Protein AF-A0A2P4S9R2-F1 (afdb_monomer_lite)

pLDDT: mean 80.21, std 17.98, range [35.91, 96.75]

Organism: Bambusicola thoracicus (NCBI:txid9083)

Sequence (98 aa):
MQPAMAAIYDYYEPGQRCTVFYNAPQRSSTIATLCSPKICECAQGECPHAQRKTQEVTADDRHDFACYSPRVDYGEIPNHCTSNLLTPNWLHPEPQLP

Foldseek 3Di:
DAWDKDKDADPVGRVPMDMFTDDPPVDDSHFDWDDDPPDIDGPPDDDDDDDDPPDDQDPVNVVCVDPPPPHDPDDDDDPVNCPPDDDDPPPDDDPDDD

Structure (mmCIF, N/CA/C/O backbone):
data_AF-A0A2P4S9R2-F1
#
_entry.id   AF-A0A2P4S9R2-F1
#
loop_
_atom_site.group_PDB
_atom_site.id
_atom_site.type_symbol
_atom_site.label_atom_id
_atom_site.label_alt_id
_atom_site.label_comp_id
_atom_site.label_asym_id
_atom_site.label_entity_id
_atom_site.label_seq_id
_atom_site.pdbx_PDB_ins_code
_atom_site.Cartn_x
_atom_site.Cartn_y
_atom_site.Cartn_z
_atom_site.occupancy
_atom_site.B_iso_or_equiv
_atom_site.auth_seq_id
_atom_site.auth_comp_id
_atom_site.auth_asym_id
_atom_site.auth_atom_id
_atom_site.pdbx_PDB_model_num
ATOM 1 N N . MET A 1 1 ? 7.745 -0.601 9.842 1.00 75.62 1 MET A N 1
ATOM 2 C CA . MET A 1 1 ? 6.848 -0.424 11.004 1.00 75.62 1 MET A CA 1
ATOM 3 C C . MET A 1 1 ? 5.435 -0.214 10.503 1.00 75.62 1 MET A C 1
ATOM 5 O O . MET A 1 1 ? 5.211 0.744 9.769 1.00 75.62 1 MET A O 1
ATOM 9 N N . GLN A 1 2 ? 4.534 -1.137 10.832 1.00 88.06 2 GLN A N 1
ATOM 10 C CA . GLN A 1 2 ? 3.108 -1.042 10.509 1.00 88.06 2 GLN A CA 1
ATOM 11 C C . GLN A 1 2 ? 2.356 -0.348 11.661 1.00 88.06 2 GLN A C 1
ATOM 13 O O . GLN A 1 2 ? 2.830 -0.429 12.797 1.00 88.06 2 GLN A O 1
ATOM 18 N N . PRO A 1 3 ? 1.237 0.353 11.395 1.00 92.44 3 PRO A N 1
ATOM 19 C CA . PRO A 1 3 ? 0.419 0.959 12.445 1.00 92.44 3 PRO A CA 1
ATOM 20 C C . PRO A 1 3 ? -0.119 -0.084 13.432 1.00 92.44 3 PRO A C 1
ATOM 22 O O . PRO A 1 3 ? -0.466 -1.198 13.041 1.00 92.44 3 PRO A O 1
ATOM 25 N N . ALA A 1 4 ? -0.220 0.297 14.702 1.00 94.00 4 ALA A N 1
ATOM 26 C CA . ALA A 1 4 ? -0.875 -0.492 15.736 1.00 94.00 4 ALA A CA 1
ATOM 27 C C . ALA A 1 4 ? -2.352 -0.104 15.851 1.00 94.00 4 ALA A C 1
ATOM 29 O O . ALA A 1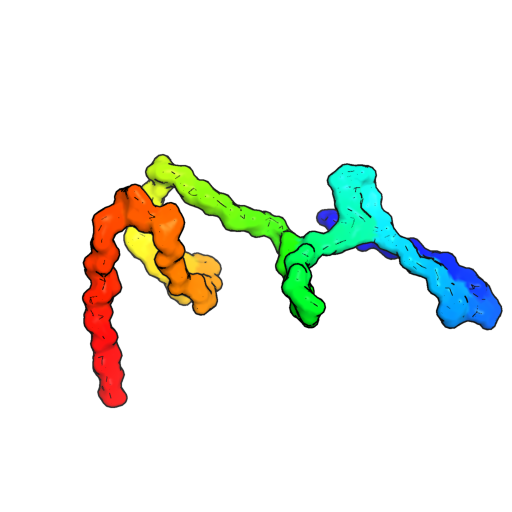 4 ? -2.760 0.979 15.434 1.00 94.00 4 ALA A O 1
ATOM 30 N N . MET A 1 5 ? -3.148 -0.992 16.439 1.00 94.94 5 MET A N 1
ATOM 31 C CA . MET A 1 5 ? -4.584 -0.818 16.624 1.00 94.94 5 MET A CA 1
ATOM 32 C C . MET A 1 5 ? -4.911 -0.741 18.114 1.00 94.94 5 MET A C 1
ATOM 34 O O . MET A 1 5 ? -4.440 -1.564 18.895 1.00 94.94 5 MET A O 1
ATOM 38 N N . ALA A 1 6 ? -5.758 0.211 18.494 1.00 95.75 6 ALA A N 1
ATOM 39 C CA . ALA A 1 6 ? -6.396 0.268 19.802 1.00 95.75 6 ALA A CA 1
ATOM 40 C C . ALA A 1 6 ? -7.916 0.286 19.623 1.00 95.75 6 ALA A C 1
ATOM 42 O O . ALA A 1 6 ? -8.430 0.946 18.719 1.00 95.75 6 ALA A O 1
ATOM 43 N N . ALA A 1 7 ? -8.636 -0.430 20.482 1.00 96.56 7 ALA A N 1
ATOM 44 C CA . ALA A 1 7 ? -10.091 -0.486 20.448 1.00 96.56 7 ALA A CA 1
ATOM 45 C C . ALA A 1 7 ? -10.675 -0.263 21.845 1.00 96.56 7 ALA A C 1
ATOM 47 O O . ALA A 1 7 ? -10.187 -0.828 22.822 1.00 96.56 7 ALA A O 1
ATOM 48 N N . ILE A 1 8 ? -11.733 0.541 21.914 1.00 96.56 8 ILE A N 1
ATOM 49 C CA . ILE A 1 8 ? -12.561 0.741 23.105 1.00 96.56 8 ILE A CA 1
ATOM 50 C C . ILE A 1 8 ? -13.948 0.199 22.774 1.00 96.56 8 ILE A C 1
ATOM 52 O O . ILE A 1 8 ? -14.482 0.482 21.701 1.00 96.56 8 ILE A O 1
ATOM 56 N N . TYR A 1 9 ? -14.517 -0.590 23.675 1.00 96.75 9 TYR A N 1
ATOM 57 C CA . TYR A 1 9 ? -15.830 -1.202 23.508 1.00 96.75 9 TYR A CA 1
ATOM 58 C C . TYR A 1 9 ? -16.588 -1.200 24.831 1.00 96.75 9 TYR A C 1
ATOM 60 O O . TYR A 1 9 ? -15.974 -1.223 25.900 1.00 96.75 9 TYR A O 1
ATOM 68 N N . ASP A 1 10 ? -17.915 -1.172 24.747 1.00 95.62 10 ASP A N 1
ATOM 69 C CA . ASP A 1 10 ? -18.762 -1.427 25.907 1.00 95.62 10 ASP A CA 1
ATOM 70 C C . ASP A 1 10 ? -18.677 -2.917 26.270 1.00 95.62 10 ASP A C 1
ATOM 72 O O . ASP A 1 10 ? -18.765 -3.790 25.404 1.00 95.62 10 ASP A O 1
ATOM 76 N N . TYR A 1 11 ? -18.482 -3.214 27.553 1.00 95.06 11 TYR A N 1
ATOM 77 C CA . TYR A 1 11 ? -18.409 -4.583 28.053 1.00 95.06 11 TYR A CA 1
ATOM 78 C C . TYR A 1 11 ? -19.718 -5.359 27.837 1.00 95.06 11 TYR A C 1
ATOM 80 O O . TYR A 1 11 ? -19.677 -6.545 27.510 1.00 95.06 11 TYR A O 1
ATOM 88 N N . TYR A 1 12 ? -20.869 -4.700 27.998 1.00 96.50 12 TYR A N 1
ATOM 89 C CA . TYR A 1 12 ? -22.189 -5.318 27.857 1.00 96.50 12 TYR A CA 1
ATOM 90 C C . TYR A 1 12 ? -22.714 -5.253 26.418 1.00 96.50 12 TYR A C 1
ATOM 92 O O . TYR A 1 12 ? -23.461 -6.137 25.998 1.00 96.50 12 TYR A O 1
ATOM 100 N N . GLU A 1 13 ? -22.277 -4.259 25.642 1.00 96.06 13 GLU A N 1
ATOM 101 C CA . GLU A 1 13 ? -22.602 -4.105 24.219 1.00 96.06 13 GLU A CA 1
ATOM 102 C C . GLU A 1 13 ? -21.333 -4.096 23.337 1.00 96.06 13 GLU A C 1
ATOM 104 O O . GLU A 1 13 ? -21.039 -3.102 22.676 1.00 96.06 13 GLU A O 1
ATOM 109 N N . PRO A 1 14 ? -20.580 -5.207 23.220 1.00 90.81 14 PRO A N 1
ATOM 110 C CA . PRO A 1 14 ? -19.294 -5.246 22.500 1.00 90.81 14 PRO A CA 1
ATOM 111 C C . PRO A 1 14 ? -19.402 -5.021 20.976 1.00 90.81 14 PRO A C 1
ATOM 113 O O . PRO A 1 14 ? -18.388 -4.935 20.265 1.00 90.81 14 PRO A O 1
ATOM 116 N N . GLY A 1 15 ? -20.628 -4.968 20.445 1.00 93.50 15 GLY A N 1
ATOM 117 C CA . GLY A 1 15 ? -20.913 -4.501 19.089 1.00 93.50 15 GLY A CA 1
ATOM 118 C C . GLY A 1 15 ? -20.695 -2.993 18.938 1.00 93.50 15 GLY A C 1
ATOM 119 O O . GLY A 1 15 ? -20.211 -2.551 17.897 1.00 93.50 15 GLY A O 1
ATOM 120 N N . GLN A 1 16 ? -20.960 -2.218 19.993 1.00 94.12 16 GLN A N 1
ATOM 121 C CA . GLN A 1 16 ? -20.586 -0.814 20.077 1.00 94.12 16 GLN A CA 1
ATOM 122 C C . GLN A 1 16 ? -19.096 -0.719 20.410 1.00 94.12 16 GLN A C 1
ATOM 124 O O . GLN A 1 16 ? -18.665 -0.850 21.557 1.00 94.12 16 GLN A O 1
ATOM 129 N N . ARG A 1 17 ? -18.283 -0.520 19.373 1.00 94.88 17 ARG A N 1
ATOM 130 C CA . ARG A 1 17 ? -16.839 -0.339 19.513 1.00 94.88 17 ARG A CA 1
ATOM 131 C C . ARG A 1 17 ? -16.343 0.812 18.661 1.00 94.88 17 ARG A C 1
ATOM 133 O O . ARG A 1 17 ? -16.825 1.035 17.554 1.00 94.88 17 ARG A O 1
ATOM 140 N N . CYS A 1 18 ? -15.320 1.485 19.159 1.00 96.12 18 CYS A N 1
ATOM 141 C CA . CYS A 1 18 ? -14.519 2.429 18.401 1.00 96.12 18 CYS A CA 1
ATOM 142 C C . CYS A 1 18 ? -13.104 1.865 18.270 1.00 96.12 18 CYS A C 1
ATOM 144 O O . CYS A 1 18 ? -12.549 1.324 19.227 1.00 96.12 18 CYS A O 1
ATOM 146 N N . THR A 1 19 ? -12.518 1.947 17.080 1.00 95.38 19 THR A N 1
ATOM 147 C CA . THR A 1 19 ? -11.172 1.440 16.801 1.00 95.38 19 THR A CA 1
ATOM 148 C C . THR A 1 19 ? -10.359 2.526 16.126 1.00 95.38 19 THR A C 1
ATOM 150 O O . THR A 1 19 ? -10.828 3.166 15.188 1.00 95.38 19 THR A O 1
ATOM 153 N N . VAL A 1 20 ? -9.137 2.726 16.606 1.00 94.69 20 VAL A N 1
ATOM 154 C CA . VAL A 1 20 ? -8.196 3.710 16.075 1.00 94.69 20 VAL A CA 1
ATOM 155 C C . VAL A 1 20 ? -6.876 3.035 15.738 1.00 94.69 20 VAL A C 1
ATOM 157 O O . VAL A 1 20 ? -6.398 2.165 16.468 1.00 94.69 20 VAL A O 1
ATOM 160 N N . PHE A 1 21 ? -6.278 3.461 14.629 1.00 94.62 21 PHE A N 1
ATOM 161 C CA . PHE A 1 21 ? -4.922 3.076 14.260 1.00 94.62 21 PHE A CA 1
ATOM 162 C C . PHE A 1 21 ? -3.958 4.205 14.614 1.00 94.62 21 PHE A C 1
ATOM 164 O O . PHE A 1 21 ? -4.247 5.376 14.363 1.00 94.62 21 PHE A O 1
ATOM 171 N N . TYR A 1 22 ? -2.816 3.866 15.201 1.00 92.69 22 TYR A N 1
ATOM 172 C CA . TYR A 1 22 ? -1.787 4.826 15.591 1.00 92.69 22 TYR A CA 1
ATOM 173 C C . TYR A 1 22 ? -0.396 4.329 15.197 1.00 92.69 22 TYR A C 1
ATOM 175 O O . TYR A 1 22 ? -0.157 3.135 15.016 1.00 92.69 22 TYR A O 1
ATOM 183 N N . ASN A 1 23 ? 0.535 5.262 15.025 1.00 92.88 23 ASN A N 1
ATOM 184 C CA . ASN A 1 23 ? 1.903 4.976 14.604 1.00 92.88 23 ASN A CA 1
ATOM 185 C C . ASN A 1 23 ? 2.879 5.921 15.322 1.00 92.88 23 ASN A C 1
ATOM 187 O O . ASN A 1 23 ? 2.464 6.780 16.100 1.00 92.88 23 ASN A O 1
ATOM 191 N N . ALA A 1 24 ? 4.180 5.764 15.078 1.00 92.00 24 ALA A N 1
ATOM 192 C CA . ALA A 1 24 ? 5.191 6.694 15.574 1.00 92.00 24 ALA A CA 1
ATOM 193 C C . ALA A 1 24 ? 4.914 8.136 15.080 1.00 92.00 24 ALA A C 1
ATOM 195 O O . ALA A 1 24 ? 4.414 8.288 13.967 1.00 92.00 24 ALA A O 1
ATOM 196 N N . PRO A 1 25 ? 5.296 9.195 15.826 1.00 85.38 25 PRO A N 1
ATOM 197 C CA . PRO A 1 25 ? 4.861 10.578 15.562 1.00 85.38 25 PRO A CA 1
ATOM 198 C C . PRO A 1 25 ? 5.142 11.131 14.154 1.00 85.38 25 PRO A C 1
ATOM 200 O O . PRO A 1 25 ? 4.450 12.034 13.704 1.00 85.38 25 PRO A O 1
ATOM 203 N N . GLN A 1 26 ? 6.153 10.606 13.455 1.00 85.94 26 GLN A N 1
ATOM 204 C CA . GLN A 1 26 ? 6.519 11.020 12.091 1.00 85.94 26 GLN A CA 1
ATOM 205 C C . GLN A 1 26 ? 5.982 10.083 10.994 1.00 85.94 26 GLN A C 1
ATOM 207 O O . GLN A 1 26 ? 6.414 10.159 9.846 1.00 85.94 26 GLN A O 1
ATOM 212 N N . ARG A 1 27 ? 5.093 9.145 11.329 1.00 82.75 27 ARG A N 1
ATOM 213 C CA . ARG A 1 27 ? 4.534 8.167 10.389 1.00 82.75 27 ARG A CA 1
ATOM 214 C C . ARG A 1 27 ? 3.017 8.279 10.347 1.00 82.75 27 ARG A C 1
ATOM 216 O O . ARG A 1 27 ? 2.376 8.614 11.338 1.00 82.75 27 ARG A O 1
ATOM 223 N N . SER A 1 28 ? 2.444 7.959 9.193 1.00 85.62 28 SER A N 1
ATOM 224 C CA . SER A 1 28 ? 0.997 7.901 9.020 1.00 85.62 28 SER A CA 1
ATOM 225 C C . SER A 1 28 ? 0.371 6.833 9.921 1.00 85.62 28 SER A C 1
ATOM 227 O O . SER A 1 28 ? 0.935 5.754 10.134 1.00 85.62 28 SER A O 1
ATOM 229 N N . SER A 1 29 ? -0.827 7.121 10.427 1.00 86.75 29 SER A N 1
ATOM 230 C CA . SER A 1 29 ? -1.670 6.162 11.155 1.00 86.75 29 SER A CA 1
ATOM 231 C C . SER A 1 29 ? -2.261 5.076 10.251 1.00 86.75 29 SER A C 1
ATOM 233 O O . SER A 1 29 ? -2.769 4.076 10.745 1.00 86.75 29 SER A O 1
ATOM 235 N N . THR A 1 30 ? -2.169 5.246 8.933 1.00 87.00 30 THR A N 1
ATOM 236 C CA . THR A 1 30 ? -2.636 4.312 7.904 1.00 87.00 30 THR A CA 1
ATOM 237 C C . THR A 1 30 ? -1.482 3.841 7.012 1.00 87.00 30 THR A C 1
ATOM 239 O O . THR A 1 30 ? -0.407 4.447 6.985 1.00 87.00 30 THR A O 1
ATOM 242 N N . ILE A 1 31 ? -1.688 2.728 6.300 1.00 88.06 31 ILE A N 1
ATOM 243 C CA . ILE A 1 31 ? -0.725 2.169 5.334 1.00 88.06 31 ILE A CA 1
ATOM 244 C C . ILE A 1 31 ? -0.771 2.980 4.029 1.00 88.06 31 ILE A C 1
ATOM 246 O O . ILE A 1 31 ? -1.834 3.458 3.627 1.00 88.06 31 ILE A O 1
ATOM 250 N N . ALA A 1 32 ? 0.375 3.122 3.359 1.00 87.69 32 ALA A N 1
ATOM 251 C CA . ALA A 1 32 ? 0.458 3.788 2.064 1.00 87.69 32 ALA A CA 1
ATOM 252 C C . ALA A 1 32 ? -0.378 3.040 1.012 1.00 87.69 32 ALA A C 1
ATOM 254 O O . ALA A 1 32 ? -0.198 1.840 0.800 1.00 87.69 32 ALA A O 1
ATOM 255 N N . THR A 1 33 ? -1.298 3.755 0.365 1.00 91.12 33 THR A N 1
ATOM 256 C CA . THR A 1 33 ? -2.261 3.189 -0.588 1.00 91.12 33 THR A CA 1
ATOM 257 C C . THR A 1 33 ? -2.451 4.157 -1.753 1.00 91.12 33 THR A C 1
ATOM 259 O O . THR A 1 33 ? -2.582 5.361 -1.533 1.00 91.12 33 THR A O 1
ATOM 262 N N . LEU A 1 34 ? -2.491 3.639 -2.979 1.00 92.12 34 LEU A N 1
ATOM 263 C CA . LEU A 1 34 ? -2.893 4.377 -4.175 1.00 92.12 34 LEU A CA 1
ATOM 264 C C . LEU A 1 34 ? -4.341 4.025 -4.491 1.00 92.12 34 LEU A C 1
ATOM 266 O O . LEU A 1 34 ? -4.654 2.856 -4.674 1.00 92.12 34 LEU A O 1
ATOM 270 N N . CYS A 1 35 ? -5.227 5.016 -4.557 1.00 93.44 35 CYS A N 1
ATOM 271 C CA . CYS A 1 35 ? -6.638 4.780 -4.849 1.00 93.44 35 CYS A CA 1
ATOM 272 C C . CYS A 1 35 ? -7.058 5.488 -6.136 1.00 93.44 35 CYS A C 1
ATOM 274 O O . CYS A 1 35 ? -6.990 6.710 -6.250 1.00 93.44 35 CYS A O 1
ATOM 276 N N . SER A 1 36 ? -7.547 4.694 -7.080 1.00 92.12 36 SER A N 1
ATOM 277 C CA . SER A 1 36 ? -8.426 5.120 -8.164 1.00 92.12 36 SER A CA 1
ATOM 278 C C . SER A 1 36 ? -9.887 5.027 -7.688 1.00 92.12 36 SER A C 1
ATOM 280 O O . SER A 1 36 ? -10.150 4.380 -6.675 1.00 92.12 36 SER A O 1
ATOM 282 N N . PRO A 1 37 ? -10.877 5.620 -8.383 1.00 91.38 37 PRO A N 1
ATOM 283 C CA . PRO A 1 37 ? -12.233 5.836 -7.853 1.00 91.38 37 PRO A CA 1
ATOM 284 C C . PRO A 1 37 ? -12.943 4.624 -7.225 1.00 91.38 37 PRO A C 1
ATOM 286 O O . PRO A 1 37 ? -13.851 4.803 -6.419 1.00 91.38 37 PRO A O 1
ATOM 289 N N . LYS A 1 38 ? -12.573 3.396 -7.610 1.00 92.56 38 LYS A N 1
ATOM 290 C CA . LYS A 1 38 ? -13.143 2.148 -7.076 1.00 92.56 38 LYS A CA 1
ATOM 291 C C . LYS A 1 38 ? -12.105 1.087 -6.701 1.00 92.56 38 LYS A C 1
ATOM 293 O O . LYS A 1 38 ? -12.492 0.008 -6.266 1.00 92.56 38 LYS A O 1
ATOM 298 N N . ILE A 1 39 ? -10.817 1.350 -6.916 1.00 94.44 39 ILE A N 1
ATOM 299 C CA . ILE A 1 39 ? -9.750 0.354 -6.763 1.00 94.44 39 ILE A CA 1
ATOM 300 C C . ILE A 1 39 ? -8.630 0.998 -5.966 1.00 94.44 39 ILE A C 1
ATOM 302 O O . ILE A 1 39 ? -8.159 2.072 -6.333 1.00 94.44 39 ILE A O 1
ATOM 306 N N . CYS A 1 40 ? -8.217 0.336 -4.892 1.00 93.50 40 CYS A N 1
ATOM 307 C CA . CYS A 1 40 ? -7.080 0.747 -4.089 1.00 93.50 40 CYS A CA 1
ATOM 308 C C . CYS A 1 40 ? -6.002 -0.335 -4.136 1.00 93.50 40 CYS A C 1
ATOM 310 O O . CYS A 1 40 ? -6.297 -1.517 -3.972 1.00 93.50 40 CYS A O 1
ATOM 312 N N . GLU A 1 41 ? -4.760 0.089 -4.327 1.00 93.44 41 GLU A N 1
ATOM 313 C CA . GLU A 1 41 ? -3.577 -0.758 -4.410 1.00 93.44 41 GLU A CA 1
ATOM 314 C C . GLU A 1 41 ? -2.586 -0.388 -3.307 1.00 93.44 41 GLU A C 1
ATOM 316 O O . GLU A 1 41 ? -2.451 0.775 -2.913 1.00 93.44 41 GLU A O 1
ATOM 321 N N . CYS A 1 42 ? -1.891 -1.395 -2.784 1.00 91.12 42 CYS A N 1
ATOM 322 C CA . CYS A 1 42 ? -0.891 -1.199 -1.745 1.00 91.12 42 CYS A CA 1
ATOM 323 C C . CYS A 1 42 ? 0.320 -0.452 -2.316 1.00 91.12 42 CYS A C 1
ATOM 325 O O . CYS A 1 42 ? 0.899 -0.877 -3.310 1.00 91.12 42 CYS A O 1
ATOM 327 N N . ALA A 1 43 ? 0.736 0.622 -1.647 1.00 92.50 43 ALA A N 1
ATOM 328 C CA . ALA A 1 43 ? 1.913 1.413 -2.011 1.00 92.50 43 ALA A CA 1
ATOM 329 C C . ALA A 1 43 ? 3.038 1.276 -0.974 1.00 92.50 43 ALA A C 1
ATOM 331 O O . ALA A 1 43 ? 3.867 2.170 -0.804 1.00 92.50 43 ALA A O 1
ATOM 332 N N . GLN A 1 44 ? 3.037 0.175 -0.223 1.00 90.25 44 GLN A N 1
ATOM 333 C CA . GLN A 1 44 ? 4.045 -0.096 0.789 1.00 90.25 44 GLN A CA 1
ATOM 334 C C . GLN A 1 44 ? 5.287 -0.707 0.137 1.00 90.25 44 GLN A C 1
ATOM 336 O O . GLN A 1 44 ? 5.224 -1.795 -0.426 1.00 90.25 44 GLN A O 1
ATOM 341 N N . GLY A 1 45 ? 6.430 -0.046 0.275 1.00 87.56 45 GLY A N 1
ATOM 342 C CA . GLY A 1 45 ? 7.696 -0.525 -0.270 1.00 87.56 45 GLY A CA 1
ATOM 343 C C . GLY A 1 45 ? 8.615 0.629 -0.630 1.00 87.56 45 GLY A C 1
ATOM 344 O O . GLY A 1 45 ? 8.285 1.793 -0.395 1.00 87.56 45 GLY A O 1
ATOM 345 N N . GLU A 1 46 ? 9.777 0.299 -1.178 1.00 87.56 46 GLU A N 1
ATOM 346 C CA . GLU A 1 46 ? 10.661 1.301 -1.766 1.00 87.56 46 GLU A CA 1
ATOM 347 C C . GLU A 1 46 ? 10.207 1.628 -3.189 1.00 87.56 46 GLU A C 1
ATOM 349 O O . GLU A 1 46 ? 9.803 0.747 -3.949 1.00 87.56 46 GLU A O 1
ATOM 354 N N . CYS A 1 47 ? 10.272 2.909 -3.551 1.00 87.62 47 CYS A N 1
ATOM 355 C CA . CYS A 1 47 ? 10.032 3.332 -4.924 1.00 87.62 47 CYS A CA 1
ATOM 356 C C . CYS A 1 47 ? 11.232 2.957 -5.807 1.00 87.62 47 CYS A C 1
ATOM 358 O O . CYS A 1 47 ? 12.373 3.004 -5.338 1.00 87.62 47 CYS A O 1
ATOM 360 N N . PRO A 1 48 ? 11.013 2.664 -7.099 1.00 82.81 48 PRO A N 1
ATOM 361 C CA . PRO A 1 48 ? 12.108 2.432 -8.027 1.00 82.81 48 PRO A CA 1
ATOM 362 C C . PRO A 1 48 ? 13.029 3.656 -8.090 1.00 82.81 48 PRO A C 1
ATOM 364 O O . PRO A 1 48 ? 12.584 4.800 -8.219 1.00 82.81 48 PRO A O 1
ATOM 367 N N . HIS A 1 49 ? 14.334 3.411 -8.014 1.00 78.44 49 HIS A N 1
ATOM 368 C CA . HIS A 1 49 ? 15.342 4.451 -8.159 1.00 78.44 49 HIS A CA 1
ATOM 369 C C . HIS A 1 49 ? 15.692 4.655 -9.632 1.00 78.44 49 HIS A C 1
ATOM 371 O O . HIS A 1 49 ? 15.966 3.701 -10.359 1.00 78.44 49 HIS A O 1
ATOM 377 N N . ALA A 1 50 ? 15.746 5.916 -10.068 1.00 75.25 50 ALA A N 1
ATOM 378 C CA . ALA A 1 50 ? 16.305 6.246 -11.372 1.00 75.25 50 ALA A CA 1
ATOM 379 C C . ALA A 1 50 ? 17.783 5.832 -11.405 1.00 75.25 50 ALA A C 1
ATOM 381 O O . ALA A 1 50 ? 18.575 6.281 -10.567 1.00 75.25 50 ALA A O 1
ATOM 382 N N . GLN A 1 51 ? 18.161 4.993 -12.373 1.00 70.94 51 GLN A N 1
ATOM 383 C CA . GLN A 1 51 ? 19.563 4.641 -12.558 1.00 70.94 51 GLN A CA 1
ATOM 384 C C . GLN A 1 51 ? 20.376 5.901 -12.851 1.00 70.94 51 GLN A C 1
ATOM 386 O O . GLN A 1 51 ? 20.045 6.711 -13.722 1.00 70.94 51 GLN A O 1
ATOM 391 N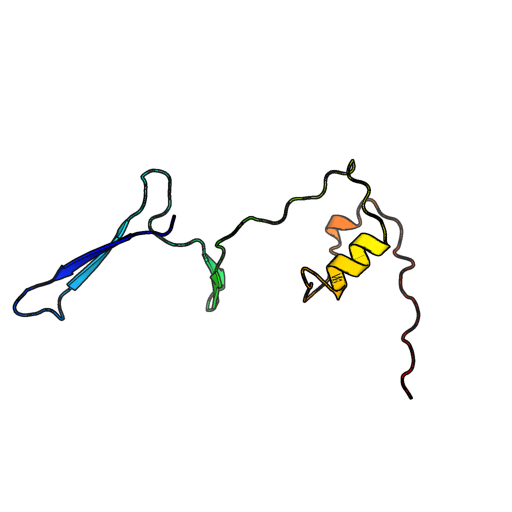 N . ARG A 1 52 ? 21.464 6.076 -12.099 1.00 67.12 52 ARG A N 1
ATOM 392 C CA . ARG A 1 52 ? 22.435 7.128 -12.383 1.00 67.12 52 ARG A CA 1
ATOM 393 C C . ARG A 1 52 ? 23.189 6.729 -13.647 1.00 67.12 52 ARG A C 1
ATOM 395 O O . ARG A 1 52 ? 23.645 5.597 -13.746 1.00 67.12 52 ARG A O 1
ATOM 402 N N . LYS A 1 53 ? 23.381 7.675 -14.574 1.00 61.12 53 LYS A N 1
ATOM 403 C CA . LYS A 1 53 ? 24.095 7.463 -15.854 1.00 61.12 53 LYS A CA 1
ATOM 404 C C . LYS A 1 53 ? 25.499 6.851 -15.709 1.00 61.12 53 LYS A C 1
ATOM 406 O O . LYS A 1 53 ? 26.058 6.393 -16.692 1.00 61.12 53 LYS A O 1
ATOM 411 N N . THR A 1 54 ? 26.072 6.887 -14.510 1.00 59.94 54 THR A N 1
ATOM 412 C CA . THR A 1 54 ? 27.403 6.369 -14.181 1.00 59.94 54 THR A CA 1
ATOM 413 C C . THR A 1 54 ? 27.452 4.857 -13.961 1.00 59.94 54 THR A C 1
ATOM 415 O O . THR A 1 54 ? 28.544 4.313 -13.850 1.00 59.94 54 THR A O 1
ATOM 418 N N . GLN A 1 55 ? 26.306 4.184 -13.838 1.00 70.38 55 GLN A N 1
ATOM 419 C CA . GLN A 1 55 ? 26.261 2.737 -13.664 1.00 70.38 55 GLN A CA 1
ATOM 420 C C . GLN A 1 55 ? 26.149 2.086 -15.043 1.00 70.38 55 GLN A C 1
ATOM 422 O O . GLN A 1 55 ? 25.119 2.207 -15.707 1.00 70.38 55 GLN A O 1
ATOM 427 N N . GLU A 1 56 ? 27.227 1.448 -15.498 1.00 76.19 56 GLU A N 1
ATOM 428 C CA . GLU A 1 56 ? 27.182 0.659 -16.726 1.00 76.19 56 GLU A CA 1
ATOM 429 C C . GLU A 1 56 ? 26.318 -0.578 -16.487 1.00 76.19 56 GLU A C 1
ATOM 431 O O . GLU A 1 56 ? 26.600 -1.393 -15.613 1.00 76.19 56 GLU A O 1
ATOM 436 N N . VAL A 1 57 ? 25.231 -0.673 -17.248 1.00 83.75 57 VAL A N 1
ATOM 437 C CA . VAL A 1 57 ? 24.320 -1.817 -17.261 1.00 83.75 57 VAL A CA 1
ATOM 438 C C . VAL A 1 57 ? 24.259 -2.308 -18.692 1.00 83.75 57 VAL A C 1
ATOM 440 O O . VAL A 1 57 ? 23.840 -1.561 -19.590 1.00 83.75 57 VAL A O 1
ATOM 443 N N . THR A 1 58 ? 24.705 -3.541 -18.898 1.00 88.62 58 THR A N 1
ATOM 444 C CA . THR A 1 58 ? 24.820 -4.152 -20.220 1.00 88.62 58 THR A CA 1
ATOM 445 C C . THR A 1 58 ? 23.448 -4.547 -20.769 1.00 88.62 58 THR A C 1
ATOM 447 O O . THR A 1 58 ? 22.430 -4.484 -20.077 1.00 88.62 58 THR A O 1
ATOM 450 N N . ALA A 1 59 ? 23.391 -4.912 -22.052 1.00 88.56 59 ALA A N 1
ATOM 451 C CA . ALA A 1 59 ? 22.160 -5.430 -22.646 1.00 88.56 59 ALA A CA 1
ATOM 452 C C . ALA A 1 59 ? 21.744 -6.771 -22.016 1.00 88.56 59 ALA A C 1
ATOM 454 O O . ALA A 1 59 ? 20.552 -6.997 -21.818 1.00 88.56 59 ALA A O 1
ATOM 455 N N . ASP A 1 60 ? 22.722 -7.605 -21.660 1.00 92.00 60 ASP A N 1
ATOM 456 C CA . ASP A 1 60 ? 22.513 -8.909 -21.028 1.00 92.00 60 ASP A CA 1
ATOM 457 C C . ASP A 1 60 ? 21.927 -8.744 -19.616 1.00 92.00 60 ASP A C 1
ATOM 459 O O . ASP A 1 60 ? 20.885 -9.315 -19.315 1.00 92.00 60 ASP A O 1
ATOM 463 N N . ASP A 1 61 ? 22.469 -7.812 -18.817 1.00 89.19 61 ASP A N 1
ATOM 464 C CA . ASP A 1 61 ? 21.929 -7.486 -17.484 1.00 89.19 61 ASP A CA 1
ATOM 465 C C . ASP A 1 61 ? 20.451 -7.061 -17.542 1.00 89.19 61 ASP A C 1
ATOM 467 O O . ASP A 1 61 ? 19.650 -7.388 -16.664 1.00 89.19 61 ASP A O 1
ATOM 471 N N . ARG A 1 62 ? 20.067 -6.308 -18.584 1.00 88.19 62 ARG A N 1
ATOM 472 C CA . ARG A 1 62 ? 18.674 -5.876 -18.784 1.00 88.19 62 ARG A CA 1
ATOM 473 C C . ARG A 1 62 ? 17.781 -7.033 -19.200 1.00 88.19 62 ARG A C 1
ATOM 475 O O . ARG A 1 62 ? 16.634 -7.077 -18.762 1.00 88.19 62 ARG A O 1
ATOM 482 N N . HIS A 1 63 ? 18.284 -7.923 -20.053 1.00 90.81 63 HIS A N 1
ATOM 483 C CA . HIS A 1 63 ? 17.565 -9.117 -20.479 1.00 90.81 63 HIS A CA 1
ATOM 484 C C . HIS A 1 63 ? 17.311 -10.041 -19.286 1.00 90.81 63 HIS A C 1
ATOM 486 O O . HIS A 1 63 ? 16.174 -10.452 -19.057 1.00 90.81 63 HIS A O 1
ATOM 492 N N . ASP A 1 64 ? 18.332 -10.283 -18.467 1.00 93.00 64 ASP A N 1
ATOM 493 C CA . ASP A 1 64 ? 18.216 -11.156 -17.305 1.00 93.00 64 ASP A CA 1
ATOM 494 C C . ASP A 1 64 ? 17.283 -10.595 -16.233 1.00 93.00 64 ASP A C 1
ATOM 496 O O . ASP A 1 64 ? 16.460 -11.328 -15.674 1.00 93.00 64 ASP A O 1
ATOM 500 N N . PHE A 1 65 ? 17.342 -9.281 -16.003 1.00 90.12 65 PHE A N 1
ATOM 501 C CA . PHE A 1 65 ? 16.387 -8.593 -15.143 1.00 90.12 65 PHE A CA 1
ATOM 502 C C . PHE A 1 65 ? 14.961 -8.702 -15.699 1.00 90.12 65 PHE A C 1
ATOM 504 O O . PHE A 1 65 ? 14.051 -9.082 -14.976 1.00 90.12 65 PHE A O 1
ATOM 511 N N . ALA A 1 66 ? 14.744 -8.415 -16.985 1.00 90.75 66 ALA A N 1
ATOM 512 C CA . A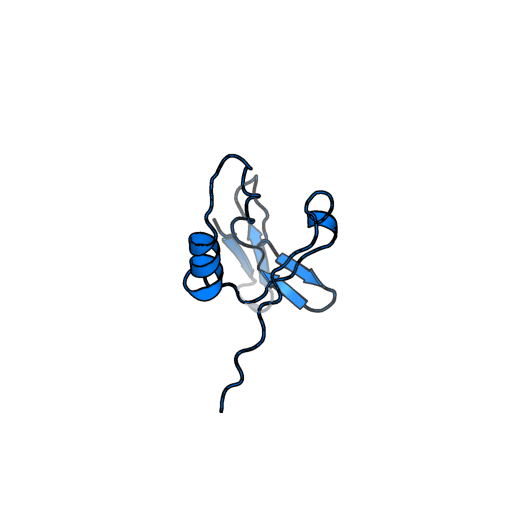LA A 1 66 ? 13.403 -8.432 -17.568 1.00 90.75 66 ALA A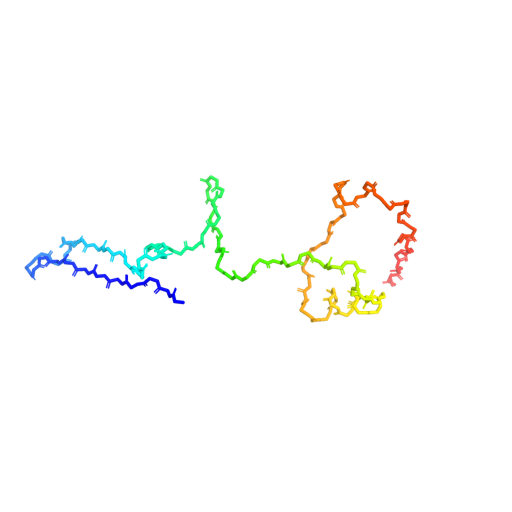 CA 1
ATOM 513 C C . ALA A 1 66 ? 12.777 -9.838 -17.578 1.00 90.75 66 ALA A C 1
ATOM 515 O O . ALA A 1 66 ? 11.600 -9.996 -17.247 1.00 90.75 66 ALA A O 1
ATOM 516 N N . CYS A 1 67 ? 13.556 -10.858 -17.946 1.00 91.75 67 CYS A N 1
ATOM 517 C CA . CYS A 1 67 ? 13.045 -12.197 -18.226 1.00 91.75 67 CYS A CA 1
ATOM 518 C C . CYS A 1 67 ? 13.094 -13.150 -17.028 1.00 91.75 67 CYS A C 1
ATOM 520 O O . CYS A 1 67 ? 12.199 -13.993 -16.905 1.00 91.75 67 CYS A O 1
ATOM 522 N N . TYR A 1 68 ? 14.105 -13.043 -16.160 1.00 92.31 68 TYR A N 1
ATOM 523 C CA . TYR A 1 68 ? 14.380 -14.072 -15.154 1.00 92.31 68 TYR A CA 1
ATOM 524 C C . TYR A 1 68 ? 14.169 -13.590 -13.720 1.00 92.31 68 TYR A C 1
ATOM 526 O O . TYR A 1 68 ? 13.318 -14.149 -13.024 1.00 92.31 68 TYR A O 1
ATOM 534 N N . SER A 1 69 ? 14.923 -12.594 -13.241 1.00 90.12 69 SER A N 1
ATOM 535 C CA . SER A 1 69 ? 14.811 -12.158 -11.843 1.00 90.12 69 SER A CA 1
ATOM 536 C C . SER A 1 69 ? 15.397 -10.765 -11.574 1.00 90.12 69 SER A C 1
ATOM 538 O O . SER A 1 69 ? 16.574 -10.545 -11.858 1.00 90.12 69 SER A O 1
ATOM 540 N N . PRO A 1 70 ? 14.660 -9.880 -10.874 1.00 86.38 70 PRO A N 1
ATOM 541 C CA . PRO A 1 70 ? 13.227 -9.957 -10.573 1.00 86.38 70 PRO A CA 1
ATOM 542 C C . PRO A 1 70 ? 12.393 -9.854 -11.853 1.00 86.38 70 PRO A C 1
ATOM 544 O O . PRO A 1 70 ? 12.621 -8.970 -12.663 1.00 86.38 70 PRO A O 1
ATOM 547 N N . ARG A 1 71 ? 11.409 -10.739 -12.025 1.00 87.69 71 ARG A N 1
ATOM 548 C CA . ARG A 1 71 ? 10.631 -10.810 -13.265 1.00 87.69 71 ARG A CA 1
ATOM 549 C C . ARG A 1 71 ? 9.791 -9.548 -13.472 1.00 87.69 71 ARG A C 1
ATOM 551 O O . ARG A 1 71 ? 9.069 -9.135 -12.568 1.00 87.69 71 ARG A O 1
ATOM 558 N N . VAL A 1 72 ? 9.870 -8.973 -14.669 1.00 90.75 72 VAL A N 1
ATOM 559 C CA . VAL A 1 72 ? 9.072 -7.811 -15.071 1.00 90.75 72 VAL A CA 1
ATOM 560 C C . VAL A 1 72 ? 7.824 -8.289 -15.810 1.00 90.75 72 VAL A C 1
ATOM 562 O O . VAL A 1 72 ? 7.924 -9.043 -16.775 1.00 90.75 72 VAL A O 1
ATOM 565 N N . ASP A 1 73 ? 6.648 -7.841 -15.374 1.00 92.25 73 ASP A N 1
ATOM 566 C CA . ASP A 1 73 ? 5.375 -8.253 -15.982 1.00 92.25 73 ASP A CA 1
ATOM 567 C C . ASP A 1 73 ? 4.977 -7.398 -17.198 1.00 92.25 73 ASP A C 1
ATOM 569 O O . ASP A 1 73 ? 4.315 -7.890 -18.110 1.00 92.25 73 ASP A O 1
ATOM 573 N N . TYR A 1 74 ? 5.373 -6.121 -17.230 1.00 88.31 74 TYR A N 1
ATOM 574 C CA . TYR A 1 74 ? 5.013 -5.172 -18.289 1.00 88.31 74 TYR A CA 1
ATOM 575 C C . TYR A 1 74 ? 6.161 -4.207 -18.616 1.00 88.31 74 TYR A C 1
ATOM 577 O O . TYR A 1 74 ? 6.946 -3.833 -17.744 1.00 88.31 74 TYR A O 1
ATOM 585 N N . GLY A 1 75 ? 6.247 -3.770 -19.877 1.00 87.50 75 GLY A N 1
ATOM 586 C CA . GLY A 1 75 ? 7.277 -2.848 -20.356 1.00 87.50 75 GLY A CA 1
ATOM 587 C C . GLY A 1 75 ? 6.739 -1.910 -21.432 1.00 87.50 75 GLY A C 1
ATOM 588 O O . GLY A 1 75 ? 6.204 -2.353 -22.441 1.00 87.50 75 GLY A O 1
ATOM 589 N N . GLU A 1 76 ? 6.901 -0.608 -21.211 1.00 84.00 76 GLU A N 1
ATOM 590 C CA . GLU A 1 76 ? 6.430 0.467 -22.089 1.00 84.00 76 GLU A CA 1
ATOM 591 C C . GLU A 1 76 ? 7.591 1.447 -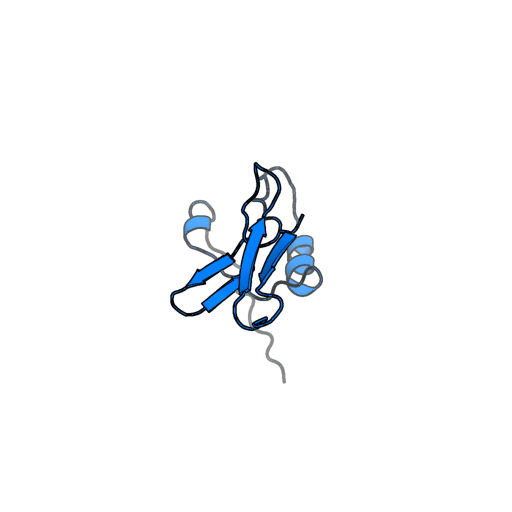22.322 1.00 84.00 76 GLU A C 1
ATOM 593 O O . GLU A 1 76 ? 8.407 1.665 -21.422 1.00 84.00 76 GLU A O 1
ATOM 598 N N . ILE A 1 77 ? 7.672 2.069 -23.504 1.00 82.19 77 ILE A N 1
ATOM 599 C CA . ILE A 1 77 ? 8.643 3.141 -23.789 1.00 82.19 77 ILE A CA 1
ATOM 600 C C . ILE A 1 77 ? 7.892 4.477 -23.748 1.00 82.19 77 ILE A C 1
ATOM 602 O O . ILE A 1 77 ? 7.313 4.884 -24.757 1.00 82.19 77 ILE A O 1
ATOM 606 N N . PRO A 1 78 ? 7.864 5.182 -22.602 1.00 76.06 78 PRO A N 1
ATOM 607 C CA . PRO A 1 78 ? 7.143 6.438 -22.519 1.00 76.06 78 PRO A CA 1
ATOM 608 C C . PRO A 1 78 ? 7.869 7.534 -23.302 1.00 76.06 78 PRO A C 1
ATOM 610 O O . PRO A 1 78 ? 9.087 7.699 -23.213 1.00 76.06 78 PRO A O 1
ATOM 613 N N . ASN A 1 79 ? 7.094 8.363 -24.002 1.00 73.06 79 ASN A N 1
ATOM 614 C CA . ASN A 1 79 ? 7.596 9.479 -24.815 1.00 73.06 79 ASN A CA 1
ATOM 615 C C . ASN A 1 79 ? 8.413 10.511 -24.010 1.00 73.06 79 ASN A C 1
ATOM 617 O O . ASN A 1 79 ? 9.219 11.250 -24.567 1.00 73.06 79 ASN A O 1
ATOM 621 N N . HIS A 1 80 ? 8.241 10.571 -22.685 1.00 66.75 80 HIS A N 1
ATOM 622 C CA . HIS A 1 80 ? 9.050 11.452 -21.842 1.00 66.75 80 HIS A CA 1
ATOM 623 C C . HIS A 1 80 ? 10.500 10.947 -21.672 1.00 66.75 80 HIS A C 1
ATOM 625 O O . HIS A 1 80 ? 11.401 11.741 -21.401 1.00 66.75 80 HIS A O 1
ATOM 631 N N . CYS A 1 81 ? 10.758 9.653 -21.894 1.00 59.12 81 CYS A N 1
ATOM 632 C CA . CYS A 1 81 ? 12.101 9.068 -21.873 1.00 59.12 81 CYS A CA 1
ATOM 633 C C . CYS A 1 81 ? 12.838 9.196 -23.218 1.00 59.12 81 CYS A C 1
ATOM 635 O O . CYS A 1 81 ? 14.062 9.073 -23.252 1.00 59.12 81 CYS A O 1
ATOM 637 N N . THR A 1 82 ? 12.131 9.474 -24.320 1.00 53.59 82 THR A N 1
ATOM 638 C CA . THR A 1 82 ? 12.704 9.498 -25.678 1.00 53.59 82 THR A CA 1
ATOM 639 C C . THR A 1 82 ? 13.287 10.847 -26.091 1.00 53.59 82 THR A C 1
ATOM 641 O O . THR A 1 82 ? 13.917 10.928 -27.141 1.00 53.59 82 THR A O 1
ATOM 644 N N . SER A 1 83 ? 13.171 11.905 -25.276 1.00 49.62 83 SER A N 1
ATOM 645 C CA . SER A 1 83 ? 13.712 13.235 -25.620 1.00 49.62 83 SER A CA 1
ATOM 646 C C . SER A 1 83 ? 15.240 13.294 -25.798 1.00 49.62 83 SER A C 1
ATOM 648 O O . SER A 1 83 ? 15.747 14.360 -26.121 1.00 49.62 83 SER A O 1
ATOM 650 N N . ASN A 1 84 ? 15.983 12.193 -25.615 1.00 50.50 84 ASN A N 1
ATOM 651 C CA . ASN A 1 84 ? 17.426 12.128 -25.890 1.00 50.50 84 ASN A CA 1
ATOM 652 C C . ASN A 1 84 ? 17.920 10.817 -26.532 1.00 50.50 84 ASN A C 1
ATOM 654 O O . ASN A 1 84 ? 19.125 10.576 -26.546 1.00 50.50 84 ASN A O 1
ATOM 658 N N . LEU A 1 85 ? 17.045 9.961 -27.068 1.00 46.72 85 LEU A N 1
ATOM 659 C CA . LEU A 1 85 ? 17.482 8.739 -27.749 1.00 46.72 85 LEU A CA 1
ATOM 660 C C . LEU A 1 85 ? 16.820 8.641 -29.121 1.00 46.72 85 LEU A C 1
ATOM 662 O O . LEU A 1 85 ? 15.618 8.421 -29.246 1.00 46.72 85 LEU A O 1
ATOM 666 N N . LEU A 1 86 ? 17.655 8.831 -30.141 1.00 45.59 86 LEU A N 1
ATOM 667 C CA . LEU A 1 86 ? 17.408 8.427 -31.518 1.00 45.59 86 LEU A CA 1
ATOM 668 C C . LEU A 1 86 ? 16.821 7.003 -31.535 1.00 45.59 86 LEU A C 1
ATOM 670 O O . LEU A 1 86 ? 17.356 6.109 -30.885 1.00 45.59 86 LEU A O 1
ATOM 674 N N . THR A 1 87 ? 15.701 6.860 -32.248 1.00 43.69 87 THR A N 1
ATOM 675 C CA . THR A 1 87 ? 15.038 5.638 -32.751 1.00 43.69 87 THR A CA 1
ATOM 676 C C . THR A 1 87 ? 15.503 4.275 -32.194 1.00 43.69 87 THR A C 1
ATOM 678 O O . THR A 1 87 ? 16.634 3.862 -32.461 1.00 43.69 87 THR A O 1
ATOM 681 N N . PRO A 1 88 ? 14.623 3.485 -31.545 1.00 45.00 88 PRO A N 1
ATOM 682 C CA . PRO A 1 88 ? 14.943 2.108 -31.184 1.00 45.00 88 PRO A CA 1
ATOM 683 C C . PRO A 1 88 ? 14.925 1.194 -32.423 1.00 45.00 88 PRO A C 1
ATOM 685 O O . PRO A 1 88 ? 13.868 0.830 -32.926 1.00 45.00 88 PRO A O 1
ATOM 688 N N . ASN A 1 89 ? 16.104 0.760 -32.873 1.00 45.56 89 ASN A N 1
ATOM 689 C CA . ASN A 1 89 ? 16.298 -0.328 -33.848 1.00 45.56 89 ASN A CA 1
ATOM 690 C C . ASN A 1 89 ? 16.025 -1.732 -33.245 1.00 45.56 89 ASN A C 1
ATOM 692 O O . ASN A 1 89 ? 16.673 -2.704 -33.613 1.00 45.56 89 ASN A O 1
ATOM 696 N N . TRP A 1 90 ? 15.083 -1.865 -32.304 1.00 47.97 90 TRP A N 1
ATOM 697 C CA . TRP A 1 90 ? 14.855 -3.110 -31.544 1.00 47.97 90 TRP A CA 1
ATOM 698 C C . TRP A 1 90 ? 13.657 -3.946 -32.017 1.00 47.97 90 TRP A C 1
ATOM 700 O O . TRP A 1 90 ? 13.260 -4.888 -31.338 1.00 47.97 90 TRP A O 1
ATOM 710 N N . LEU A 1 91 ? 13.099 -3.660 -33.196 1.00 35.91 91 LEU A N 1
ATOM 711 C CA . LEU A 1 91 ? 12.191 -4.590 -33.874 1.00 35.91 91 LEU A CA 1
ATOM 712 C C . LEU A 1 91 ? 13.022 -5.703 -34.532 1.00 35.91 91 LEU A C 1
ATOM 714 O O . LEU A 1 91 ? 13.278 -5.673 -35.734 1.00 35.91 91 LEU A O 1
ATOM 718 N N . HIS A 1 92 ? 13.480 -6.673 -33.740 1.00 41.22 92 HIS A N 1
ATOM 719 C CA . HIS A 1 92 ? 13.884 -7.967 -34.289 1.00 41.22 92 HIS A CA 1
ATOM 720 C C . HIS A 1 92 ? 12.622 -8.790 -34.603 1.00 41.22 92 HIS A C 1
ATOM 722 O O . HIS A 1 92 ? 11.673 -8.756 -33.818 1.00 41.22 92 HIS A O 1
ATOM 728 N N . PRO A 1 93 ? 12.574 -9.487 -35.752 1.00 42.19 93 PRO A N 1
ATOM 729 C CA . PRO A 1 93 ? 11.370 -10.158 -36.222 1.00 42.19 93 PRO A CA 1
ATOM 730 C C . PRO A 1 93 ? 10.979 -11.332 -35.320 1.00 42.19 93 PRO A C 1
ATOM 732 O O . PRO A 1 93 ? 11.817 -12.119 -34.884 1.00 42.19 93 PRO A O 1
ATOM 735 N N . GLU A 1 94 ? 9.675 -11.421 -35.088 1.00 48.81 94 GLU A N 1
ATOM 736 C CA . GLU A 1 94 ? 8.954 -12.478 -34.384 1.00 48.81 94 GLU A CA 1
ATOM 737 C C . GLU A 1 94 ? 9.401 -13.876 -34.863 1.00 48.81 94 GLU A C 1
ATOM 739 O O . GLU A 1 94 ? 9.318 -14.158 -36.066 1.00 48.81 94 GLU A O 1
ATOM 744 N N . PRO A 1 95 ? 9.892 -14.771 -33.981 1.00 42.00 95 P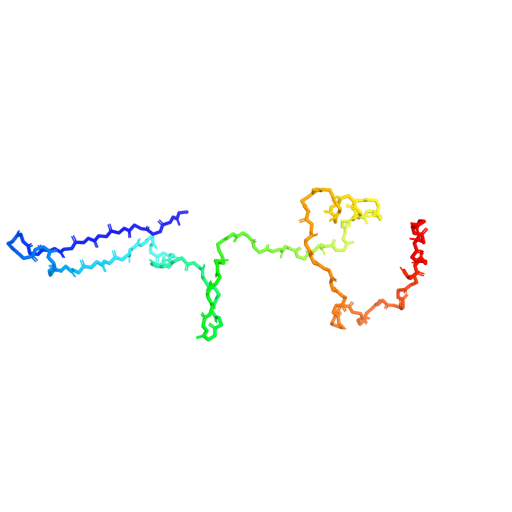RO A N 1
ATOM 745 C CA . PRO A 1 95 ? 10.171 -16.141 -34.378 1.00 42.00 95 PRO A CA 1
ATOM 746 C C . PRO A 1 95 ? 8.838 -16.840 -34.655 1.00 42.00 95 PRO A C 1
ATOM 748 O O . PRO A 1 95 ? 8.037 -17.058 -33.748 1.00 42.00 95 PRO A O 1
ATOM 751 N N . GLN A 1 96 ? 8.596 -17.175 -35.923 1.00 44.00 96 GLN A N 1
ATOM 752 C CA . GLN A 1 96 ? 7.481 -18.028 -36.325 1.00 44.00 96 GLN A CA 1
ATOM 753 C C . GLN A 1 96 ? 7.663 -19.389 -35.638 1.00 44.00 96 GLN A C 1
ATOM 755 O O . GLN A 1 96 ? 8.553 -20.160 -36.004 1.00 44.00 96 GLN A O 1
ATOM 760 N N . LEU A 1 97 ? 6.861 -19.657 -34.605 1.00 37.97 97 LEU A N 1
ATOM 761 C CA . LEU A 1 97 ? 6.706 -21.014 -34.088 1.00 37.97 97 LEU A CA 1
ATOM 762 C C . LEU A 1 97 ? 5.961 -21.859 -35.145 1.00 37.97 97 LEU A C 1
ATOM 764 O O . LEU A 1 97 ? 5.131 -21.301 -35.867 1.00 37.97 97 LEU A O 1
ATOM 768 N N . PRO A 1 98 ? 6.267 -23.164 -35.257 1.00 49.69 98 PRO A N 1
ATOM 769 C CA . PRO A 1 98 ? 5.632 -24.055 -36.224 1.00 49.69 98 PRO A CA 1
ATOM 770 C C . PRO A 1 98 ? 4.145 -24.294 -35.942 1.00 49.69 98 PRO A C 1
ATOM 772 O O . PRO A 1 98 ? 3.734 -24.212 -34.760 1.00 49.69 98 PRO A O 1
#

InterPro domains:
  IPR008993 Tissue inhibitor of metalloproteinases-like, OB-fold [G3DSA:2.40.50.120] (36-83)
  IPR009048 Alpha-macroglobulin, receptor-binding [PF07677] (1-23)
  IPR036595 Alpha-macroglobulin, receptor-binding domain superfamily [G3DSA:2.60.40.690] (1-35)
  IPR036595 Alpha-macroglobulin, receptor-binding domain superfamily [SSF49410] (1-42)

Secondary structure (DSSP, 8-state):
-PPEEEEEE-SS-TTSEEEEEE--TTS-SS--EEEETTEEEE--SPPPPPPPTTS---HHHHHHHHHTSSPPS-----TTTGGG-------PPP----

Radius of gyration: 23.71 Å; chains: 1; bounding box: 50×37×64 Å